Protein AF-A0A2G9ZV66-F1 (afdb_monomer)

Mean predicted aligned error: 14.67 Å

Nearest PDB structures (foldseek):
  9axv-assembly1_AK  TM=4.938E-01  e=1.505E-01  Schizosaccharomyces pombe
  4v6w-assembly1_AH  TM=4.725E-01  e=2.521E-01  Drosophila melanogaster
  7syr-assembly1_I  TM=4.498E-01  e=1.826E-01  Oryctolagus cuniculus
  7b7d-assembly1_U  TM=4.684E-01  e=3.960E-01  Saccharomyces cerevisiae S288C
  8c3a-assembly1_J  TM=4.252E-01  e=3.960E-01  Candida albicans

Solvent-accessible surface area (backbone atoms only — not comparable to full-atom values): 8535 Å² total; per-residue (Å²): 132,80,89,83,76,93,84,90,85,82,87,83,89,74,89,85,76,81,78,61,90,87,66,81,69,89,68,82,71,79,85,71,73,87,70,76,71,67,89,63,55,70,82,49,38,24,37,83,42,66,58,92,95,44,65,28,41,28,45,86,94,47,73,35,41,53,84,75,32,59,67,58,37,46,76,71,58,46,47,41,78,41,87,32,96,85,78,47,76,37,38,35,33,37,32,45,77,67,88,67,80,78,61,51,71,69,56,52,52,49,45,50,49,46,31,42,76,72,60,32,42,80,42,79,41,80,80,82,81,129

Radius of gyration: 23.03 Å; Cα contacts (8 Å, |Δi|>4): 139; chains: 1; bounding box: 41×65×56 Å

pLDDT: mean 73.47, std 20.96, range [32.75, 95.62]

Structure (mmCIF, N/CA/C/O backbone):
data_AF-A0A2G9ZV66-F1
#
_entry.id   AF-A0A2G9ZV66-F1
#
loop_
_atom_site.gr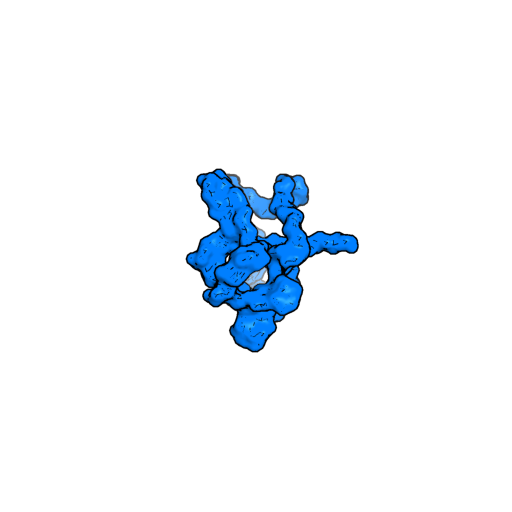oup_PDB
_atom_site.id
_atom_site.type_symbol
_atom_site.label_atom_id
_atom_site.label_alt_id
_atom_site.label_comp_id
_atom_site.label_asym_id
_atom_site.label_entity_id
_atom_site.label_seq_id
_atom_site.pdbx_PDB_ins_code
_atom_site.Cartn_x
_atom_site.Cartn_y
_atom_site.Cartn_z
_atom_site.occupancy
_atom_site.B_iso_or_equiv
_atom_site.auth_seq_id
_atom_site.auth_comp_id
_atom_site.auth_asym_id
_atom_site.auth_atom_id
_atom_site.pdbx_PDB_model_num
ATOM 1 N N . MET A 1 1 ? -23.200 53.559 38.270 1.00 42.28 1 MET A N 1
ATOM 2 C CA . MET A 1 1 ? -22.109 53.759 37.290 1.00 42.28 1 MET A CA 1
ATOM 3 C C . MET A 1 1 ? -22.036 52.481 36.469 1.00 42.28 1 MET A C 1
ATOM 5 O O . MET A 1 1 ? -21.686 51.464 37.039 1.00 42.28 1 MET A O 1
ATOM 9 N N . ILE A 1 2 ? -22.654 52.359 35.292 1.00 44.56 2 ILE A N 1
ATOM 10 C CA . ILE A 1 2 ? -22.392 53.077 34.029 1.00 44.56 2 ILE A CA 1
ATOM 11 C C . ILE A 1 2 ? -20.927 52.952 33.615 1.00 44.56 2 ILE A C 1
ATOM 13 O O . ILE A 1 2 ? -20.072 53.517 34.284 1.00 44.56 2 ILE A O 1
ATOM 17 N N . MET A 1 3 ? -20.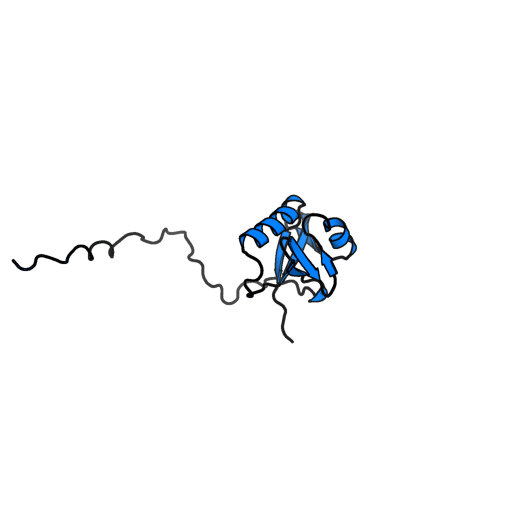765 52.209 32.509 1.00 46.81 3 MET A N 1
ATOM 18 C CA . MET A 1 3 ? -19.782 52.293 31.424 1.00 46.81 3 MET A CA 1
ATOM 19 C C . MET A 1 3 ? -18.339 52.583 31.806 1.00 46.81 3 MET A C 1
ATOM 21 O O . MET A 1 3 ? -18.083 53.636 32.360 1.00 46.81 3 MET A O 1
ATOM 25 N N . ILE A 1 4 ? -17.402 51.760 31.322 1.00 53.75 4 ILE A N 1
ATOM 26 C CA . ILE A 1 4 ? -16.231 52.267 30.592 1.00 53.75 4 ILE A CA 1
ATOM 27 C C . ILE A 1 4 ? -15.578 51.115 29.793 1.00 53.75 4 ILE A C 1
ATOM 29 O O . ILE A 1 4 ? -15.039 50.176 30.365 1.00 53.75 4 ILE A O 1
ATOM 33 N N . PHE A 1 5 ? -15.713 51.228 28.462 1.00 48.69 5 PHE A N 1
ATOM 34 C CA . PHE A 1 5 ? -14.762 50.870 27.391 1.00 48.69 5 PHE A CA 1
ATOM 35 C C . PHE A 1 5 ? -14.234 49.417 27.342 1.00 48.69 5 PHE A C 1
ATOM 37 O O . PHE A 1 5 ? -13.392 49.031 28.136 1.00 48.69 5 PHE A O 1
ATOM 44 N N . CYS A 1 6 ? -14.630 48.527 26.418 1.00 49.25 6 CYS A N 1
ATOM 45 C CA . CYS A 1 6 ? -14.633 48.668 24.951 1.00 49.25 6 CYS A CA 1
ATOM 46 C C . CYS A 1 6 ? -13.458 49.506 24.434 1.00 49.25 6 CYS A C 1
ATOM 48 O O . CYS A 1 6 ? -13.677 50.665 24.138 1.00 49.25 6 CYS A O 1
ATOM 50 N N . PHE A 1 7 ? -12.243 48.944 24.373 1.00 51.38 7 PHE A N 1
ATOM 51 C CA . PHE A 1 7 ? -11.204 49.219 23.355 1.00 51.38 7 PHE A CA 1
ATOM 52 C C . PHE A 1 7 ? -9.929 48.408 23.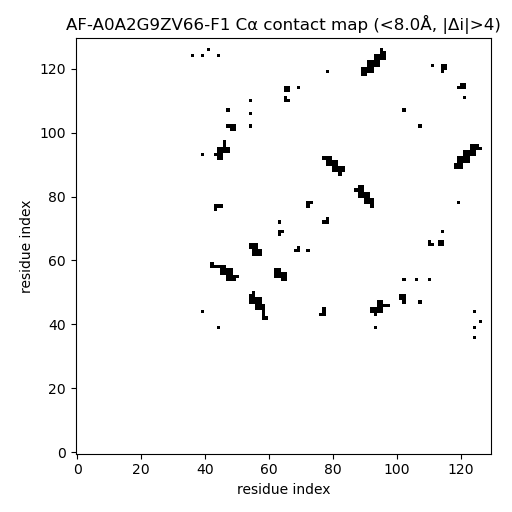674 1.00 51.38 7 PHE A C 1
ATOM 54 O O . PHE A 1 7 ? -8.959 48.917 24.218 1.00 51.38 7 PHE A O 1
ATOM 61 N N . MET A 1 8 ? -9.924 47.123 23.321 1.00 46.84 8 MET A N 1
ATOM 62 C CA . MET A 1 8 ? -8.691 46.351 23.073 1.00 46.84 8 MET A CA 1
ATOM 63 C C . MET A 1 8 ? -8.933 45.388 21.898 1.00 46.84 8 MET A C 1
ATOM 65 O O . MET A 1 8 ? -8.642 44.202 21.949 1.00 46.84 8 MET A O 1
ATOM 69 N N . LEU A 1 9 ? -9.544 45.918 20.834 1.00 47.81 9 LEU A N 1
ATOM 70 C CA . LEU A 1 9 ? -9.796 45.210 19.570 1.00 47.81 9 LEU A CA 1
ATOM 71 C C . LEU A 1 9 ? -9.227 45.957 18.351 1.00 47.81 9 LEU A C 1
ATOM 73 O O . LEU A 1 9 ? -9.571 45.657 17.216 1.00 47.81 9 LEU A O 1
ATOM 77 N N . MET A 1 10 ? -8.329 46.918 18.560 1.00 46.75 10 MET A N 1
ATOM 78 C CA . MET A 1 10 ? -7.638 47.615 17.475 1.00 46.75 10 MET A CA 1
ATOM 79 C C . MET A 1 10 ? -6.217 47.945 17.914 1.00 46.75 10 MET A C 1
ATOM 81 O O . MET A 1 10 ? -6.019 48.989 18.516 1.00 46.75 10 MET A O 1
ATOM 85 N N . MET A 1 11 ? -5.270 47.030 17.686 1.00 45.72 11 MET A N 1
ATOM 86 C CA . MET A 1 11 ? -3.828 47.271 17.450 1.00 45.72 11 MET A CA 1
ATOM 87 C C . MET A 1 11 ? -3.123 45.922 17.211 1.00 45.72 11 MET A C 1
ATOM 89 O O . MET A 1 11 ? -2.163 45.564 17.881 1.00 45.72 11 MET A O 1
ATOM 93 N N . ALA A 1 12 ? -3.637 45.131 16.269 1.00 43.44 12 ALA A N 1
ATOM 94 C CA . ALA A 1 12 ? -2.897 43.997 15.699 1.00 43.44 12 ALA A CA 1
ATOM 95 C C . ALA A 1 12 ? -3.220 43.799 14.206 1.00 43.44 12 ALA A C 1
ATOM 97 O O . ALA A 1 12 ? -3.049 42.718 13.656 1.00 43.44 12 ALA A O 1
ATOM 98 N N . THR A 1 13 ? -3.714 44.848 13.542 1.00 49.16 13 THR A N 1
ATOM 99 C CA . THR A 1 13 ? -4.002 44.870 12.099 1.00 49.16 13 THR A CA 1
ATOM 100 C C . THR A 1 13 ? -3.155 45.914 11.384 1.00 49.16 13 THR A C 1
ATOM 102 O O . THR A 1 13 ? -3.626 46.581 10.465 1.00 49.16 13 THR A O 1
ATOM 105 N N . HIS A 1 14 ? -1.904 46.076 11.808 1.00 44.19 14 HIS A N 1
ATOM 106 C CA . HIS A 1 14 ? -0.900 46.753 11.003 1.00 44.19 14 HIS A CA 1
ATOM 107 C C . HIS A 1 14 ? 0.473 46.144 11.282 1.00 44.19 14 HIS A C 1
ATOM 109 O O . HIS A 1 14 ? 0.944 46.158 12.412 1.00 44.19 14 HIS A O 1
ATOM 115 N N . GLU A 1 15 ? 1.058 45.608 10.212 1.00 40.16 15 GLU A N 1
ATOM 116 C CA . GLU A 1 15 ? 2.489 45.350 10.040 1.00 40.16 15 GLU A CA 1
ATOM 117 C C . GLU A 1 15 ? 3.136 44.244 10.877 1.00 40.16 15 GLU A C 1
ATOM 119 O O . GLU A 1 15 ? 3.866 44.550 11.802 1.00 40.16 15 GLU A O 1
ATOM 124 N N . ILE A 1 16 ? 2.970 42.980 10.465 1.00 40.94 16 ILE A N 1
ATOM 125 C CA . ILE A 1 16 ? 4.051 42.008 10.162 1.00 40.94 16 ILE A CA 1
ATOM 126 C C . ILE A 1 16 ? 3.362 40.982 9.231 1.00 40.94 16 ILE A C 1
ATOM 128 O O . ILE A 1 16 ? 2.392 40.359 9.634 1.00 40.94 16 ILE A O 1
ATOM 132 N N . VAL A 1 17 ? 3.636 40.842 7.936 1.00 39.91 17 VAL A N 1
ATOM 133 C CA . VAL A 1 17 ? 4.881 40.380 7.325 1.00 39.91 17 VAL A CA 1
ATOM 134 C C . VAL A 1 17 ? 4.948 40.988 5.922 1.00 39.91 17 VAL A C 1
ATOM 136 O O . VAL A 1 17 ? 4.215 40.599 5.014 1.00 39.91 17 VAL A O 1
ATOM 139 N N . GLN A 1 18 ? 5.854 41.950 5.748 1.00 44.38 18 GLN A N 1
ATOM 140 C CA . GLN A 1 18 ? 6.489 42.183 4.458 1.00 44.38 18 GLN A CA 1
ATOM 141 C C . GLN A 1 18 ? 6.985 40.833 3.940 1.00 44.38 18 GLN A C 1
ATOM 143 O O . GLN A 1 18 ? 7.731 40.146 4.638 1.00 44.38 18 GLN A O 1
ATOM 148 N N . GLY A 1 19 ? 6.536 40.448 2.747 1.00 41.25 19 GLY A N 1
ATOM 149 C CA . GLY A 1 19 ? 6.952 39.211 2.104 1.00 41.25 19 GLY A CA 1
ATOM 150 C C . GLY A 1 19 ? 8.470 39.079 2.130 1.00 41.25 19 GLY A C 1
ATOM 151 O O . GLY A 1 19 ? 9.196 39.960 1.663 1.00 41.25 19 GLY A O 1
ATOM 152 N N . VAL A 1 20 ? 8.945 37.971 2.693 1.00 42.59 20 VAL A N 1
ATOM 153 C CA . VAL A 1 20 ? 10.326 37.532 2.540 1.00 42.59 20 VAL A CA 1
ATOM 154 C C . VAL A 1 20 ? 10.573 37.419 1.037 1.00 42.59 20 VAL A C 1
ATOM 156 O O . VAL A 1 20 ? 9.984 36.572 0.364 1.00 42.59 20 VAL A O 1
ATOM 159 N N . LYS A 1 21 ? 11.405 38.307 0.480 1.00 45.84 21 LYS A N 1
ATOM 160 C CA . LYS A 1 21 ? 11.880 38.182 -0.902 1.00 45.84 21 LYS A CA 1
ATOM 161 C C . LYS A 1 21 ? 12.556 36.817 -1.037 1.00 45.84 21 LYS A C 1
ATOM 163 O O . LYS A 1 21 ? 13.617 36.605 -0.459 1.00 45.84 21 LYS A O 1
ATOM 168 N N . GLY A 1 22 ? 11.916 35.913 -1.774 1.00 49.06 22 GLY A N 1
ATOM 169 C CA . GLY A 1 22 ? 12.369 34.535 -1.982 1.00 49.06 22 GLY A CA 1
ATOM 170 C C . GLY A 1 22 ? 11.399 33.457 -1.496 1.00 49.06 22 GLY A C 1
ATOM 171 O O . GLY A 1 22 ? 11.678 32.283 -1.707 1.00 49.06 22 GLY A O 1
ATOM 172 N N . GLN A 1 23 ? 10.274 33.819 -0.872 1.00 39.72 23 GLN A N 1
ATOM 173 C CA . GLN A 1 23 ? 9.242 32.853 -0.509 1.00 39.72 23 GLN A CA 1
ATOM 174 C C . GLN A 1 23 ? 8.094 32.918 -1.519 1.00 39.72 23 GLN A C 1
ATOM 176 O O . GLN A 1 23 ? 7.216 33.779 -1.430 1.00 39.72 23 GLN A O 1
ATOM 181 N N . ASP A 1 24 ? 8.120 32.010 -2.495 1.00 50.47 24 ASP A N 1
ATOM 182 C CA . ASP A 1 24 ? 6.981 31.789 -3.379 1.00 50.47 24 ASP A CA 1
ATOM 183 C C . ASP A 1 24 ? 5.781 31.361 -2.529 1.00 50.47 24 ASP A C 1
ATOM 185 O O . ASP A 1 24 ? 5.821 30.376 -1.786 1.00 50.47 24 ASP A O 1
ATOM 189 N N . SER A 1 25 ? 4.702 32.138 -2.614 1.00 38.75 25 SER A N 1
ATOM 190 C CA . SER A 1 25 ? 3.398 31.688 -2.130 1.00 38.75 25 SER A CA 1
ATOM 191 C C . SER A 1 25 ? 3.005 30.428 -2.908 1.00 38.75 25 SER A C 1
ATOM 193 O O . SER A 1 25 ? 3.389 30.323 -4.074 1.00 38.75 25 SER A O 1
ATOM 195 N N . PRO A 1 26 ? 2.234 29.485 -2.335 1.00 40.41 26 PRO A N 1
ATOM 196 C CA . PRO A 1 26 ? 1.720 28.357 -3.097 1.00 40.41 26 PRO A CA 1
ATOM 197 C C . PRO A 1 26 ? 0.810 28.890 -4.206 1.00 40.41 26 PRO A C 1
ATOM 199 O O . PRO A 1 26 ? -0.366 29.187 -3.998 1.00 40.41 26 PRO A O 1
ATOM 202 N N . VAL A 1 27 ? 1.382 29.076 -5.391 1.00 44.47 27 VAL A N 1
ATOM 203 C CA . VAL A 1 27 ? 0.639 29.345 -6.608 1.00 44.47 27 VAL A CA 1
ATOM 204 C C . VAL A 1 27 ? -0.141 28.067 -6.870 1.00 44.47 27 VAL A C 1
ATOM 206 O O . VAL A 1 27 ? 0.455 27.002 -7.044 1.00 44.47 27 VAL A O 1
ATOM 209 N N . LYS A 1 28 ? -1.475 28.154 -6.886 1.00 45.09 28 LYS A N 1
ATOM 210 C CA . LYS A 1 28 ? -2.290 27.167 -7.596 1.00 45.09 28 LYS A CA 1
ATOM 211 C C . LYS A 1 28 ? -1.789 27.198 -9.038 1.00 45.09 28 LYS A C 1
ATOM 213 O O . LYS A 1 28 ? -2.134 28.107 -9.786 1.00 45.09 28 LYS A O 1
ATOM 218 N N . GLN A 1 29 ? -0.887 26.282 -9.383 1.00 39.50 29 GLN A N 1
ATOM 219 C CA . GLN A 1 29 ? -0.457 26.065 -10.754 1.00 39.50 29 GLN A CA 1
ATOM 220 C C . GLN A 1 29 ? -1.679 25.568 -11.524 1.00 39.50 29 GLN A C 1
ATOM 222 O O . GLN A 1 29 ? -1.946 24.371 -11.594 1.00 39.50 29 GLN A O 1
ATOM 227 N N . GLU A 1 30 ? -2.446 26.500 -12.081 1.00 40.53 30 GLU A N 1
ATOM 228 C CA . GLU A 1 30 ? -3.237 26.203 -13.262 1.00 40.53 30 GLU A CA 1
ATOM 229 C C . GLU A 1 30 ? -2.243 25.836 -14.367 1.00 40.53 30 GLU A C 1
ATOM 231 O O . GLU A 1 30 ? -1.459 26.663 -14.826 1.00 40.53 30 GLU A O 1
ATOM 236 N N . ALA A 1 31 ? -2.238 24.548 -14.710 1.00 46.50 31 ALA A N 1
ATOM 237 C CA . ALA A 1 31 ? -1.565 23.960 -15.861 1.00 46.50 31 ALA A CA 1
ATOM 238 C C . ALA A 1 31 ? -0.061 24.282 -15.998 1.00 46.50 31 ALA A C 1
ATOM 240 O O . ALA A 1 31 ? 0.360 25.044 -16.867 1.00 46.50 31 ALA A O 1
ATOM 241 N N . ALA A 1 32 ? 0.783 23.604 -15.217 1.00 34.59 32 ALA A N 1
ATOM 242 C CA . ALA A 1 32 ? 2.193 23.464 -15.563 1.00 34.59 32 ALA A CA 1
ATOM 243 C C . ALA A 1 32 ? 2.712 22.068 -15.223 1.00 34.59 32 ALA A C 1
ATOM 245 O O . ALA A 1 32 ? 2.496 21.555 -14.131 1.00 34.59 32 ALA A O 1
ATOM 246 N N . ALA A 1 33 ? 3.459 21.528 -16.184 1.00 32.75 33 ALA A N 1
ATOM 247 C CA . ALA A 1 33 ? 4.059 20.205 -16.228 1.00 32.75 33 ALA A CA 1
ATOM 248 C C . ALA A 1 33 ? 3.038 19.086 -16.428 1.00 32.75 33 ALA A C 1
ATOM 250 O O . ALA A 1 33 ? 2.092 18.933 -15.665 1.00 32.75 33 ALA A O 1
ATOM 251 N N . GLY A 1 34 ? 3.262 18.273 -17.463 1.00 34.81 34 GLY A N 1
ATOM 252 C CA . GLY A 1 34 ? 2.679 16.945 -17.549 1.00 34.81 34 GLY A CA 1
ATOM 253 C C . GLY A 1 34 ? 3.056 16.191 -16.284 1.00 34.81 34 GLY A C 1
ATOM 254 O O . GLY A 1 34 ? 4.110 15.563 -16.209 1.00 34.81 34 GLY A O 1
ATOM 255 N N . SER A 1 35 ? 2.208 16.301 -15.264 1.00 36.56 35 SER A N 1
ATOM 256 C CA . SER A 1 35 ? 2.154 15.319 -14.216 1.00 36.56 35 SER A CA 1
ATOM 257 C C . SER A 1 35 ? 1.866 14.047 -14.979 1.00 36.56 35 SER A C 1
ATOM 259 O O . SER A 1 35 ? 0.796 13.880 -15.564 1.00 36.56 35 SER A O 1
ATOM 261 N N . SER A 1 36 ? 2.863 13.175 -15.047 1.00 41.78 36 SER A N 1
ATOM 262 C CA . SER A 1 36 ? 2.622 11.760 -15.224 1.00 41.78 36 SER A CA 1
ATOM 263 C C . SER A 1 36 ? 1.805 11.314 -14.007 1.00 41.78 36 SER A C 1
ATOM 265 O O . SER A 1 36 ? 2.296 10.565 -13.163 1.00 41.78 36 SER A O 1
ATOM 267 N N . LEU A 1 37 ? 0.551 11.774 -13.903 1.00 44.34 37 LEU A N 1
ATOM 268 C CA . LEU A 1 37 ? -0.535 10.936 -13.452 1.00 44.34 37 LEU A CA 1
ATOM 269 C C . LEU A 1 37 ? -0.424 9.748 -14.391 1.00 44.34 37 LEU A C 1
ATOM 271 O O . LEU A 1 37 ? -0.830 9.800 -15.554 1.00 44.34 37 LEU A O 1
ATOM 275 N N . ALA A 1 38 ? 0.336 8.754 -13.932 1.00 53.94 38 ALA A N 1
ATOM 276 C CA . ALA A 1 38 ? 0.469 7.505 -14.631 1.00 53.94 38 ALA A CA 1
ATOM 277 C C . ALA A 1 38 ? -0.966 7.102 -14.962 1.00 53.94 38 ALA A C 1
ATOM 279 O O . ALA A 1 38 ? -1.840 7.178 -14.097 1.00 53.94 38 ALA A O 1
ATOM 280 N N . HIS A 1 39 ? -1.232 6.770 -16.222 1.00 58.06 39 HIS A N 1
ATOM 281 C CA . HIS A 1 39 ? -2.478 6.103 -16.569 1.00 58.06 39 HIS A CA 1
ATOM 282 C C . HIS A 1 39 ? -2.415 4.719 -15.917 1.00 58.06 39 HIS A C 1
ATOM 284 O O . HIS A 1 39 ? -2.050 3.726 -16.540 1.00 58.06 39 HIS A O 1
ATOM 290 N N . VAL A 1 40 ? -2.662 4.682 -14.611 1.00 68.31 40 VAL A N 1
ATOM 291 C CA . VAL A 1 40 ? -2.783 3.465 -13.833 1.00 68.31 40 VAL A CA 1
ATOM 292 C C . VAL A 1 40 ? -4.164 2.942 -14.168 1.00 68.31 40 VAL A C 1
ATOM 294 O O . VAL A 1 40 ? -5.162 3.643 -13.996 1.00 68.31 40 VAL A O 1
ATOM 297 N N . ASN A 1 41 ? -4.225 1.727 -14.709 1.00 77.56 41 ASN A N 1
ATOM 298 C CA . ASN A 1 41 ? -5.504 1.058 -14.894 1.00 77.56 41 ASN A CA 1
ATOM 299 C C . ASN A 1 41 ? -6.224 1.020 -13.538 1.00 77.56 41 ASN A C 1
ATOM 301 O O . ASN A 1 41 ? -5.587 0.793 -12.514 1.00 77.56 41 ASN A O 1
ATOM 305 N N . VAL A 1 42 ? -7.539 1.216 -13.528 1.00 80.56 42 VAL A N 1
ATOM 306 C CA . VAL A 1 42 ? -8.362 1.240 -12.312 1.00 80.56 42 VAL A CA 1
ATOM 307 C C . VAL A 1 42 ? -8.147 -0.014 -11.451 1.00 80.56 42 VAL A C 1
ATOM 309 O O . VAL A 1 42 ? -8.161 0.069 -10.230 1.00 80.56 42 VAL A O 1
ATOM 312 N N . GLU A 1 43 ? -7.869 -1.163 -12.070 1.00 84.12 43 GLU A N 1
ATOM 313 C CA . GLU A 1 43 ? -7.537 -2.420 -11.379 1.00 84.12 43 GLU A CA 1
ATOM 314 C C . GLU A 1 43 ? -6.218 -2.375 -10.584 1.00 84.12 43 GLU A C 1
ATOM 316 O O . GLU A 1 43 ? -6.008 -3.177 -9.676 1.00 84.12 43 GLU A O 1
ATOM 321 N N . GLY A 1 44 ? -5.315 -1.458 -10.930 1.00 86.56 44 GLY A N 1
ATOM 322 C CA . GLY A 1 44 ? -4.056 -1.193 -10.234 1.00 86.56 44 GLY A CA 1
ATOM 323 C C . GLY A 1 44 ? -4.163 -0.116 -9.154 1.00 86.56 44 GLY A C 1
ATOM 324 O O . GLY A 1 44 ? -3.152 0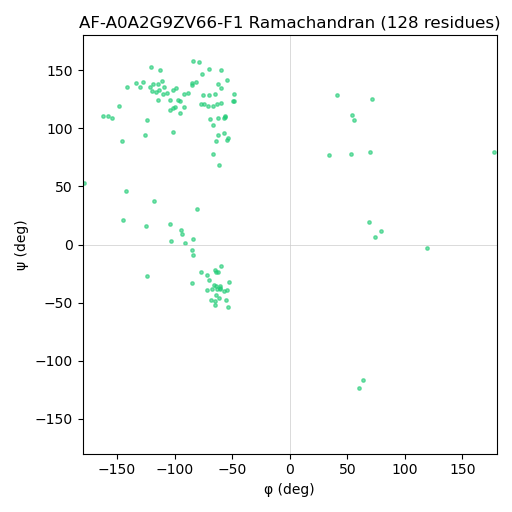.204 -8.534 1.00 86.56 44 GLY A O 1
ATOM 325 N N . ILE A 1 45 ? -5.357 0.441 -8.926 1.00 88.88 45 ILE A N 1
ATOM 326 C CA . ILE A 1 45 ? -5.618 1.439 -7.886 1.00 88.88 45 ILE A CA 1
ATOM 327 C C . ILE A 1 45 ? -6.347 0.753 -6.729 1.00 88.88 45 ILE A C 1
ATOM 329 O O . ILE A 1 45 ? -7.466 0.262 -6.884 1.00 88.88 45 ILE A O 1
ATOM 333 N N . GLY A 1 46 ? -5.700 0.714 -5.567 1.00 90.88 46 GLY A N 1
ATOM 334 C CA . GLY A 1 46 ? -6.267 0.141 -4.353 1.00 90.88 46 GLY A CA 1
ATOM 335 C C . GLY A 1 46 ? -7.149 1.138 -3.607 1.00 90.88 46 GLY A C 1
ATOM 336 O O . GLY A 1 46 ? -6.976 2.345 -3.731 1.00 90.88 46 GLY A O 1
ATOM 337 N N . ARG A 1 47 ? -8.064 0.655 -2.773 1.00 89.94 47 ARG A N 1
ATOM 338 C CA . ARG A 1 47 ? -8.863 1.487 -1.861 1.00 89.94 47 ARG A CA 1
ATOM 339 C C . ARG A 1 47 ? -8.583 1.094 -0.422 1.00 89.94 47 ARG A C 1
ATOM 341 O O . ARG A 1 47 ? -8.513 -0.096 -0.133 1.00 89.94 47 ARG A O 1
ATOM 348 N N . LEU A 1 48 ? -8.454 2.056 0.490 1.00 89.94 48 LEU A N 1
ATOM 349 C CA . LEU A 1 48 ? -8.421 1.708 1.909 1.00 89.94 48 LEU A CA 1
ATOM 350 C C . LEU A 1 48 ? -9.818 1.353 2.406 1.00 89.94 48 LEU A C 1
ATOM 352 O O . LEU A 1 48 ? -10.764 2.113 2.230 1.00 89.94 48 LEU A O 1
ATOM 356 N N . LEU A 1 49 ? -9.922 0.199 3.052 1.00 90.06 49 LEU A N 1
ATOM 357 C CA . LEU A 1 49 ? -11.128 -0.266 3.715 1.00 90.06 49 LEU A CA 1
ATOM 358 C C . LEU A 1 49 ? -10.830 -0.499 5.187 1.00 90.06 49 LEU A C 1
ATOM 360 O O . LEU A 1 49 ? -9.832 -1.129 5.539 1.00 90.06 49 LEU A O 1
ATOM 364 N N . LYS A 1 50 ? -11.738 -0.040 6.042 1.00 89.44 50 LYS A N 1
ATOM 365 C CA . LYS A 1 50 ? -11.741 -0.400 7.454 1.00 89.44 50 LYS A CA 1
ATOM 366 C C . LYS A 1 50 ? -12.691 -1.566 7.676 1.00 89.44 50 LYS A C 1
ATOM 368 O O . LYS A 1 50 ? -13.877 -1.472 7.365 1.00 89.44 50 LYS A O 1
ATOM 373 N N . GLN A 1 51 ? -12.181 -2.653 8.240 1.00 88.94 51 GLN A N 1
ATOM 374 C CA . GLN A 1 51 ? -12.993 -3.792 8.659 1.00 88.94 51 GLN A CA 1
ATOM 375 C C . GLN A 1 51 ? -12.732 -4.054 10.140 1.00 88.94 51 GLN A C 1
ATOM 377 O O . GLN A 1 51 ? -11.660 -4.505 10.536 1.00 88.94 51 GLN A O 1
ATOM 382 N N . GLY A 1 52 ? -13.710 -3.711 10.981 1.00 88.00 52 GLY A N 1
ATOM 383 C CA . GLY A 1 52 ? -13.531 -3.733 12.430 1.00 88.00 52 GLY A CA 1
ATOM 384 C C . GLY A 1 52 ? -12.465 -2.730 12.873 1.00 88.00 52 GLY A C 1
ATOM 385 O O . GLY A 1 52 ? -12.646 -1.522 12.713 1.00 88.00 52 GLY A O 1
ATOM 386 N N . ASN A 1 53 ? -11.371 -3.236 13.443 1.00 88.12 53 ASN A N 1
ATOM 387 C CA . ASN A 1 53 ? -10.259 -2.422 13.939 1.00 88.12 53 ASN A CA 1
ATOM 388 C C . ASN A 1 53 ? -9.038 -2.425 13.002 1.00 88.12 53 ASN A C 1
ATOM 390 O O . ASN A 1 53 ? -8.015 -1.833 13.336 1.00 88.12 53 ASN A O 1
ATOM 394 N N . ASP A 1 54 ? -9.142 -3.091 11.853 1.00 89.94 54 ASP A N 1
ATOM 395 C CA . ASP A 1 54 ? -8.036 -3.284 10.924 1.00 89.94 54 ASP A CA 1
ATOM 396 C C . ASP A 1 54 ? -8.263 -2.528 9.612 1.00 89.94 54 ASP A C 1
ATOM 398 O O . ASP A 1 54 ? -9.397 -2.311 9.168 1.00 89.94 54 ASP A O 1
ATOM 402 N N . ILE A 1 55 ? -7.149 -2.126 8.995 1.00 91.62 55 ILE A N 1
ATOM 403 C CA . ILE A 1 55 ? -7.112 -1.448 7.700 1.00 91.62 55 ILE A CA 1
ATOM 404 C C . ILE A 1 55 ? -6.592 -2.409 6.643 1.00 91.62 55 ILE A C 1
ATOM 406 O O . ILE A 1 55 ? -5.523 -3.001 6.794 1.00 91.62 55 ILE A O 1
ATOM 410 N N . PHE A 1 56 ? -7.330 -2.487 5.544 1.00 93.38 56 PHE A N 1
ATOM 411 C CA . PHE A 1 56 ? -7.004 -3.283 4.375 1.00 93.38 56 PHE A CA 1
ATOM 412 C C . PHE A 1 56 ? -6.880 -2.390 3.145 1.00 93.38 56 PHE A C 1
ATOM 414 O O . PHE A 1 56 ? -7.518 -1.343 3.052 1.00 93.38 56 PHE A O 1
ATOM 421 N N . ILE A 1 57 ? -6.075 -2.825 2.181 1.00 93.25 57 ILE A N 1
ATOM 422 C CA . ILE A 1 57 ? -6.043 -2.274 0.829 1.00 93.25 57 ILE A CA 1
ATOM 423 C C . ILE A 1 57 ? -6.825 -3.230 -0.061 1.00 93.25 57 ILE A C 1
ATOM 425 O O . ILE A 1 57 ? -6.446 -4.390 -0.210 1.00 93.25 57 ILE A O 1
ATOM 429 N N . ALA A 1 58 ? -7.909 -2.745 -0.648 1.00 92.62 58 ALA A N 1
ATOM 430 C CA . ALA A 1 58 ? -8.778 -3.515 -1.515 1.00 92.62 58 ALA A CA 1
ATOM 431 C C . ALA A 1 58 ? -8.486 -3.262 -2.993 1.00 92.62 58 ALA A C 1
ATOM 433 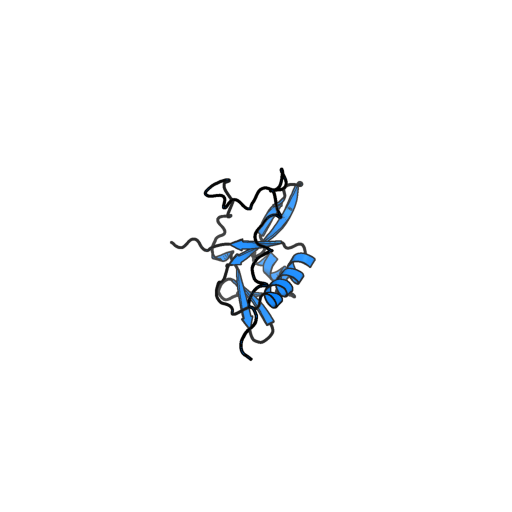O O . ALA A 1 58 ? -8.392 -2.112 -3.419 1.00 92.62 58 ALA A O 1
ATOM 434 N N . TYR A 1 59 ? -8.412 -4.338 -3.771 1.00 91.19 59 TYR A N 1
ATOM 435 C CA . TYR A 1 59 ? -8.346 -4.334 -5.231 1.00 91.19 59 TYR A CA 1
ATOM 436 C C . TYR A 1 59 ? -9.471 -5.219 -5.774 1.00 91.19 59 TYR A C 1
ATOM 438 O O . TYR A 1 59 ? -9.331 -6.442 -5.868 1.00 91.19 59 TYR A O 1
ATOM 446 N N . GLY A 1 60 ? -10.612 -4.606 -6.100 1.00 87.12 60 GLY A N 1
ATOM 447 C CA . GLY A 1 60 ? -11.841 -5.360 -6.361 1.00 87.12 60 GLY A CA 1
ATOM 448 C C . GLY A 1 60 ? -12.238 -6.159 -5.117 1.00 87.12 60 GLY A C 1
ATOM 449 O O . GLY A 1 60 ? -12.346 -5.582 -4.040 1.00 87.12 60 GLY A O 1
ATOM 450 N N . ASP A 1 61 ? -12.382 -7.477 -5.263 1.00 88.31 61 ASP A N 1
ATOM 451 C CA . ASP A 1 61 ? -12.767 -8.385 -4.170 1.00 88.31 61 ASP A CA 1
ATOM 452 C C . ASP A 1 61 ? -11.585 -8.857 -3.297 1.00 88.31 61 ASP A C 1
ATOM 454 O O . ASP A 1 61 ? -11.780 -9.561 -2.306 1.00 88.31 61 ASP A O 1
ATOM 458 N N . HIS A 1 62 ? -10.347 -8.501 -3.657 1.00 93.31 62 HIS A N 1
ATOM 459 C CA . HIS A 1 62 ? -9.152 -8.912 -2.916 1.00 93.31 62 HIS A CA 1
ATOM 460 C C . HIS A 1 62 ? -8.784 -7.866 -1.872 1.00 93.31 62 HIS A C 1
ATOM 462 O O . HIS A 1 62 ? -8.637 -6.692 -2.207 1.00 93.31 62 HIS A O 1
ATOM 468 N N . HIS A 1 63 ? -8.572 -8.292 -0.628 1.00 95.12 63 HIS A N 1
ATOM 469 C CA . HIS A 1 63 ? -8.156 -7.428 0.474 1.00 95.12 63 HIS A CA 1
ATOM 470 C C . HIS A 1 63 ? -6.773 -7.837 0.973 1.00 95.12 63 HIS A C 1
ATOM 472 O O . HIS A 1 63 ? -6.543 -9.008 1.263 1.00 95.12 63 HIS A O 1
ATOM 478 N N . TYR A 1 64 ? -5.883 -6.860 1.117 1.00 95.62 64 TYR A N 1
ATOM 479 C CA . TYR A 1 64 ? -4.523 -7.064 1.603 1.00 95.62 64 TYR A CA 1
ATOM 480 C C . TYR A 1 64 ? -4.297 -6.264 2.876 1.00 95.62 64 TYR A C 1
ATOM 482 O O . TYR A 1 64 ? -4.576 -5.065 2.931 1.00 95.62 64 TYR A O 1
ATOM 490 N N . SER A 1 65 ? -3.741 -6.907 3.890 1.00 95.06 65 SER A N 1
ATOM 491 C CA . SER A 1 65 ? -3.198 -6.241 5.064 1.00 95.06 65 SER A CA 1
ATOM 492 C C . SER A 1 65 ? -1.863 -5.572 4.702 1.00 95.06 65 SER A C 1
ATOM 494 O O . SER A 1 65 ? -0.901 -6.268 4.358 1.00 95.06 65 SER A O 1
ATOM 496 N N . PRO A 1 66 ? -1.726 -4.239 4.862 1.00 92.25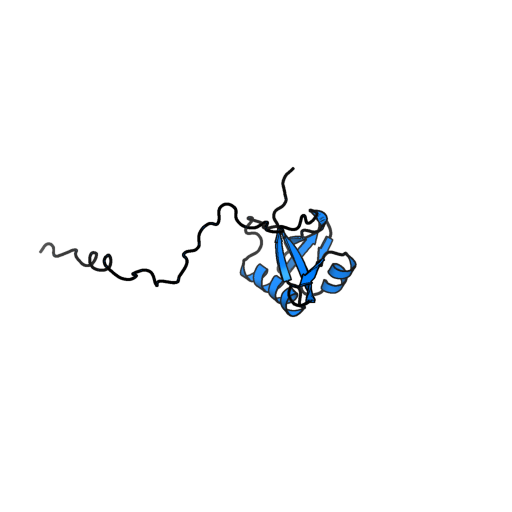 66 PRO A N 1
ATOM 497 C CA . PRO A 1 66 ? -0.458 -3.533 4.647 1.00 92.25 66 PRO A CA 1
ATOM 498 C C . PRO A 1 66 ? 0.681 -4.029 5.550 1.00 92.25 66 PRO A C 1
ATOM 500 O O . PRO A 1 66 ? 1.850 -3.748 5.287 1.00 92.25 66 PRO A O 1
ATOM 503 N N . LYS A 1 67 ? 0.341 -4.723 6.647 1.00 92.25 67 LYS A N 1
ATOM 504 C CA . LYS A 1 67 ? 1.293 -5.211 7.652 1.00 92.25 67 LYS A CA 1
ATOM 505 C C . LYS A 1 67 ? 1.901 -6.562 7.277 1.00 92.25 67 LYS A C 1
ATOM 507 O O . LYS A 1 67 ? 3.048 -6.811 7.639 1.00 92.25 67 LYS A O 1
ATOM 512 N N . THR A 1 68 ? 1.143 -7.430 6.606 1.00 94.12 68 THR A N 1
ATOM 513 C CA . THR A 1 68 ? 1.508 -8.849 6.429 1.00 94.12 68 THR A CA 1
ATOM 514 C C . THR A 1 68 ? 1.572 -9.292 4.976 1.00 94.12 68 THR A C 1
ATOM 516 O O . THR A 1 68 ? 2.349 -10.189 4.662 1.00 94.12 68 THR A O 1
ATOM 519 N N . ASP A 1 69 ? 0.829 -8.648 4.077 1.00 95.62 69 ASP A N 1
ATOM 520 C CA . ASP A 1 69 ? 0.538 -9.233 2.763 1.00 95.62 69 ASP A CA 1
ATOM 521 C C . ASP A 1 69 ? 1.371 -8.614 1.638 1.00 95.62 69 ASP A C 1
ATOM 523 O O . ASP A 1 69 ? 1.054 -8.762 0.460 1.00 95.62 69 ASP A O 1
ATOM 527 N N . LEU A 1 70 ? 2.469 -7.934 1.978 1.00 92.25 70 LEU A N 1
ATOM 528 C CA . LEU A 1 70 ? 3.298 -7.227 1.003 1.00 92.25 70 LEU A CA 1
ATOM 529 C C . LEU A 1 70 ? 3.824 -8.145 -0.112 1.00 92.25 70 LEU A C 1
ATOM 531 O O . LEU A 1 70 ? 3.839 -7.751 -1.277 1.00 92.25 70 LEU A O 1
ATOM 535 N N . GLU A 1 71 ? 4.237 -9.368 0.222 1.00 93.25 71 GLU A N 1
ATOM 536 C CA . GLU A 1 71 ? 4.717 -10.325 -0.782 1.00 93.25 71 GLU A CA 1
ATOM 537 C C . GLU A 1 71 ? 3.597 -10.782 -1.723 1.00 93.25 71 GLU A C 1
ATOM 539 O O . GLU A 1 71 ? 3.817 -10.879 -2.929 1.00 93.25 71 GLU A O 1
ATOM 544 N N . ALA A 1 72 ? 2.381 -10.978 -1.205 1.00 95.06 72 ALA A N 1
ATOM 545 C CA . ALA A 1 72 ? 1.218 -11.287 -2.034 1.00 95.06 72 ALA A CA 1
ATOM 546 C C . ALA A 1 72 ? 0.890 -10.112 -2.968 1.00 95.06 72 ALA A C 1
ATOM 548 O O . ALA A 1 72 ? 0.722 -10.294 -4.168 1.00 95.06 72 ALA A O 1
ATOM 549 N N . MET A 1 73 ? 0.923 -8.881 -2.452 1.00 93.38 73 MET A N 1
ATOM 550 C CA . MET A 1 73 ? 0.708 -7.672 -3.252 1.00 93.38 73 MET A CA 1
ATOM 551 C C . MET A 1 73 ? 1.750 -7.507 -4.368 1.00 93.38 73 MET A C 1
ATOM 553 O O . MET A 1 73 ? 1.418 -7.021 -5.449 1.00 93.38 73 MET A O 1
ATOM 557 N N . ARG A 1 74 ? 3.008 -7.901 -4.129 1.00 92.62 74 ARG A N 1
ATOM 558 C CA . ARG A 1 74 ? 4.060 -7.924 -5.159 1.00 92.62 74 ARG A CA 1
ATOM 559 C C . ARG A 1 74 ? 3.793 -9.000 -6.207 1.00 92.62 74 ARG A C 1
ATOM 561 O O . ARG A 1 74 ? 3.869 -8.702 -7.396 1.00 92.62 74 ARG A O 1
ATOM 568 N N . ALA A 1 75 ? 3.465 -10.217 -5.774 1.00 93.25 75 ALA A N 1
ATOM 569 C CA . ALA A 1 75 ? 3.159 -11.337 -6.663 1.00 93.25 75 ALA A CA 1
ATOM 570 C C . ALA A 1 75 ? 1.955 -11.041 -7.573 1.00 93.25 75 ALA A C 1
ATOM 572 O O . ALA A 1 75 ? 1.989 -11.351 -8.762 1.00 93.25 75 ALA A O 1
ATOM 573 N N . ASP A 1 76 ? 0.951 -10.351 -7.035 1.00 92.44 76 ASP A N 1
ATOM 574 C CA . ASP A 1 76 ? -0.269 -9.966 -7.748 1.00 92.44 76 ASP A CA 1
ATOM 575 C C . ASP A 1 76 ? -0.110 -8.673 -8.572 1.00 92.44 76 ASP A C 1
ATOM 577 O O . ASP A 1 76 ? -1.082 -8.159 -9.127 1.00 92.44 76 ASP A O 1
ATOM 581 N N . GLY A 1 77 ? 1.100 -8.105 -8.639 1.00 90.69 77 GLY A N 1
ATOM 582 C CA . GLY A 1 77 ? 1.395 -6.913 -9.440 1.00 90.69 77 GLY A CA 1
ATOM 583 C C . GLY A 1 77 ? 0.753 -5.620 -8.926 1.00 90.69 77 GLY A C 1
ATOM 584 O O . GLY A 1 77 ? 0.631 -4.654 -9.676 1.00 90.69 77 GLY A O 1
ATOM 585 N N . ARG A 1 78 ? 0.343 -5.573 -7.652 1.00 92.75 78 ARG A N 1
ATOM 586 C CA . ARG A 1 78 ? -0.249 -4.381 -7.012 1.00 92.75 78 ARG A CA 1
ATOM 587 C C . ARG A 1 78 ? 0.795 -3.329 -6.648 1.00 92.75 78 ARG A C 1
ATOM 589 O O . ARG A 1 78 ? 0.481 -2.149 -6.517 1.00 92.75 78 ARG A O 1
ATOM 596 N N . VAL A 1 79 ? 2.043 -3.758 -6.479 1.00 92.25 79 VAL A N 1
ATOM 597 C CA . VAL A 1 79 ? 3.192 -2.876 -6.265 1.00 92.25 79 VAL A CA 1
ATOM 598 C C . VAL A 1 79 ? 3.871 -2.626 -7.607 1.00 92.25 79 VAL A C 1
ATOM 600 O O . VAL A 1 79 ? 4.455 -3.534 -8.193 1.00 92.25 79 VAL A O 1
ATOM 603 N N . MET A 1 80 ? 3.818 -1.386 -8.083 1.00 89.75 80 MET A N 1
ATOM 604 C CA . MET A 1 80 ? 4.458 -0.980 -9.329 1.00 89.75 80 MET A CA 1
ATOM 605 C C . MET A 1 80 ? 5.920 -0.619 -9.098 1.00 89.75 80 MET A C 1
ATOM 607 O O . MET A 1 80 ? 6.253 0.092 -8.152 1.00 89.75 80 MET A O 1
ATOM 611 N N . THR A 1 81 ? 6.793 -1.059 -9.998 1.00 90.25 81 THR A N 1
ATOM 612 C CA . THR A 1 81 ? 8.201 -0.658 -10.012 1.00 90.25 81 THR A CA 1
ATOM 613 C C . THR A 1 81 ? 8.390 0.431 -11.059 1.00 90.25 81 THR A C 1
ATOM 615 O O . THR A 1 81 ? 8.149 0.209 -12.243 1.00 90.25 81 THR A O 1
ATOM 618 N N . LEU A 1 82 ? 8.805 1.615 -10.620 1.00 87.12 82 LEU A N 1
ATOM 619 C CA . LEU A 1 82 ? 9.074 2.766 -11.472 1.00 87.12 82 LEU A CA 1
ATOM 620 C C . LEU A 1 82 ? 10.577 3.056 -11.485 1.00 87.12 82 LEU A C 1
ATOM 622 O O . LEU A 1 82 ? 11.201 3.010 -10.423 1.00 87.12 82 LEU A O 1
ATOM 626 N N . PRO A 1 83 ? 11.162 3.431 -12.632 1.00 85.00 83 PRO A N 1
ATOM 627 C CA . PRO A 1 83 ? 12.542 3.889 -12.664 1.00 85.00 83 PRO A CA 1
ATOM 628 C C . PRO A 1 83 ? 12.669 5.168 -11.828 1.00 85.00 83 PRO A C 1
ATOM 630 O O . PRO A 1 83 ? 11.990 6.169 -12.077 1.00 85.00 83 PRO A O 1
ATOM 633 N N . GLY A 1 84 ? 13.514 5.144 -10.799 1.00 80.94 84 GLY A N 1
ATOM 634 C CA . GLY A 1 84 ? 13.788 6.328 -9.992 1.00 80.94 84 GLY A CA 1
ATOM 635 C C . GLY A 1 84 ? 14.773 7.268 -10.679 1.00 80.94 84 GLY A C 1
ATOM 636 O O . GLY A 1 84 ? 15.588 6.870 -11.510 1.00 80.94 84 GLY A O 1
ATOM 637 N N . LYS A 1 85 ? 14.721 8.544 -10.288 1.00 78.81 85 LYS A N 1
ATOM 638 C CA . LYS A 1 85 ? 15.578 9.603 -10.849 1.00 78.81 85 LYS A CA 1
ATOM 639 C C . LYS A 1 85 ? 17.073 9.367 -10.604 1.00 78.81 85 LYS A C 1
ATOM 641 O O . LYS A 1 85 ? 17.891 9.829 -11.390 1.00 78.81 85 LYS A O 1
ATOM 646 N N . ASP A 1 86 ? 17.406 8.594 -9.572 1.00 81.50 86 ASP A N 1
ATOM 647 C CA . ASP A 1 86 ? 18.784 8.295 -9.167 1.00 81.50 86 ASP A CA 1
ATOM 648 C C . ASP A 1 86 ? 19.308 6.976 -9.767 1.00 81.50 86 ASP A C 1
ATOM 650 O O . ASP A 1 86 ? 20.304 6.425 -9.300 1.00 81.50 86 ASP A O 1
ATOM 654 N N . GLY A 1 87 ? 18.600 6.408 -10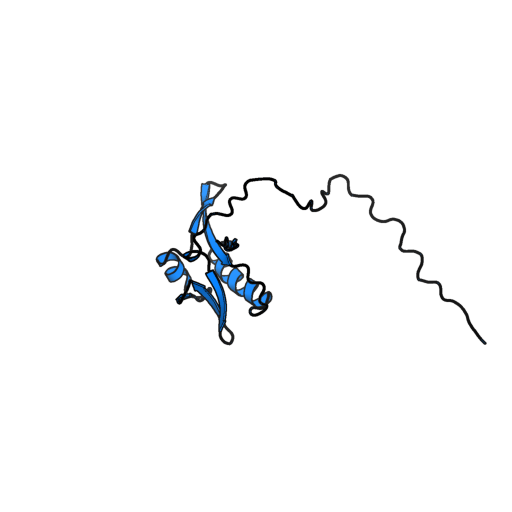.753 1.00 80.19 87 GLY A N 1
ATOM 655 C CA . GLY A 1 87 ? 18.923 5.104 -11.344 1.00 80.19 87 GLY A CA 1
ATOM 656 C C . GLY A 1 87 ? 18.575 3.905 -10.455 1.00 80.19 87 GLY A C 1
ATOM 657 O O . GLY A 1 87 ? 18.906 2.774 -10.797 1.00 80.19 87 GLY A O 1
ATOM 658 N N . LYS A 1 88 ? 17.909 4.138 -9.317 1.00 85.69 88 LYS A N 1
ATOM 659 C CA . LYS A 1 88 ? 17.352 3.091 -8.456 1.00 85.69 88 LYS A CA 1
ATOM 660 C C . LYS A 1 88 ? 15.862 2.966 -8.692 1.00 85.69 88 LYS A C 1
ATOM 662 O O . LYS A 1 88 ? 15.156 3.970 -8.662 1.00 85.69 88 LYS A O 1
ATOM 667 N N . ASP A 1 89 ? 15.388 1.744 -8.851 1.00 88.94 89 ASP A N 1
ATOM 668 C CA . ASP A 1 89 ? 13.962 1.476 -8.948 1.00 88.94 89 ASP A CA 1
ATOM 669 C C . ASP A 1 89 ? 13.233 1.873 -7.660 1.00 88.94 89 ASP A C 1
ATOM 671 O O . ASP A 1 89 ? 13.702 1.634 -6.543 1.00 88.94 89 ASP A O 1
ATOM 675 N N . LYS A 1 90 ? 12.066 2.490 -7.827 1.00 89.69 90 LYS A N 1
ATOM 676 C CA . LYS A 1 90 ? 11.154 2.857 -6.750 1.00 89.69 90 LYS A CA 1
ATOM 677 C C . LYS A 1 90 ? 9.922 1.974 -6.829 1.00 89.69 90 LYS A C 1
ATOM 679 O O . LYS A 1 90 ? 9.273 1.905 -7.868 1.00 89.69 90 LYS A O 1
ATOM 684 N N . GLN A 1 91 ? 9.558 1.368 -5.709 1.00 92.06 91 GLN A N 1
ATOM 685 C CA . GLN A 1 91 ? 8.289 0.666 -5.586 1.00 92.06 91 GLN A CA 1
ATOM 686 C C . GLN A 1 91 ? 7.199 1.637 -5.134 1.00 92.06 91 GLN A C 1
ATOM 688 O O . GLN A 1 91 ? 7.393 2.405 -4.187 1.00 92.06 91 GLN A O 1
ATOM 693 N N . VAL A 1 92 ? 6.072 1.635 -5.837 1.00 91.50 92 VAL A N 1
ATOM 694 C CA . VAL A 1 92 ? 4.941 2.526 -5.592 1.00 91.50 92 VAL A CA 1
ATOM 695 C C . VAL A 1 92 ? 3.648 1.732 -5.593 1.00 91.50 92 VAL A C 1
ATOM 697 O O . VAL A 1 92 ? 3.435 0.860 -6.431 1.00 91.50 92 VAL A O 1
ATOM 700 N N . LEU A 1 93 ? 2.778 2.069 -4.655 1.00 92.12 93 LEU A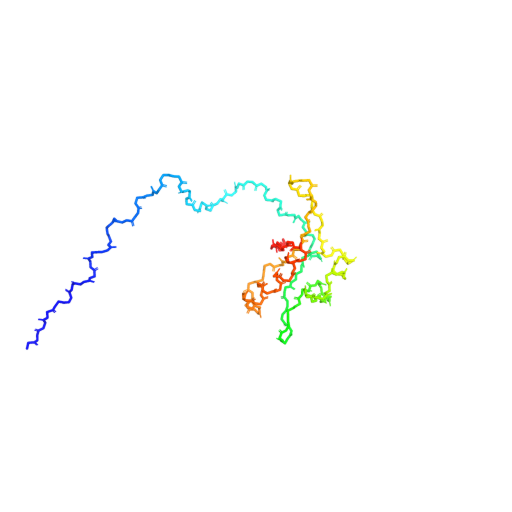 N 1
ATOM 701 C CA . LEU A 1 93 ? 1.408 1.610 -4.607 1.00 92.12 93 LEU A CA 1
ATOM 702 C C . LEU A 1 93 ? 0.474 2.797 -4.838 1.00 92.12 93 LEU A C 1
ATOM 704 O O . LEU A 1 93 ? 0.655 3.852 -4.226 1.00 92.12 93 LEU A O 1
ATOM 708 N N . TYR A 1 94 ? -0.512 2.617 -5.713 1.00 90.69 94 TYR A N 1
ATOM 709 C CA . TYR A 1 94 ? -1.509 3.639 -6.008 1.00 90.69 94 TYR A CA 1
ATOM 710 C C . TYR A 1 94 ? -2.779 3.399 -5.200 1.00 90.69 94 TYR A C 1
ATOM 712 O O . TYR A 1 94 ? -3.355 2.314 -5.258 1.00 90.69 94 TYR A O 1
ATOM 720 N N . ILE A 1 95 ? -3.199 4.407 -4.442 1.00 88.75 95 ILE A N 1
ATOM 721 C CA . ILE A 1 95 ? -4.428 4.385 -3.647 1.00 88.75 95 ILE A CA 1
ATOM 722 C C . ILE A 1 95 ? -5.407 5.416 -4.201 1.00 88.75 95 ILE A C 1
ATOM 724 O O . ILE A 1 95 ? -5.022 6.531 -4.543 1.00 88.75 95 ILE A O 1
ATOM 728 N N . GLU A 1 96 ? -6.675 5.044 -4.278 1.00 86.00 96 GLU A N 1
ATOM 729 C CA . GLU A 1 96 ? -7.777 5.938 -4.604 1.00 86.00 96 GLU A CA 1
ATOM 730 C C . GLU A 1 96 ? -7.930 6.996 -3.513 1.00 86.00 96 GLU A C 1
ATOM 732 O O . GLU A 1 96 ? -8.035 6.673 -2.325 1.00 86.00 96 GLU A O 1
ATOM 737 N N . GLU A 1 97 ? -7.988 8.264 -3.912 1.00 77.06 97 GLU A N 1
ATOM 738 C CA . GLU A 1 97 ? -8.402 9.320 -2.998 1.00 77.06 97 GLU A CA 1
ATOM 739 C C . GLU A 1 97 ? -9.892 9.150 -2.696 1.00 77.06 97 GLU A C 1
ATOM 741 O O . GLU A 1 97 ? -10.755 9.351 -3.548 1.00 77.06 97 GLU A O 1
ATOM 746 N N . THR A 1 98 ? -10.198 8.716 -1.478 1.00 70.88 98 THR A N 1
ATOM 747 C CA . THR A 1 98 ? -11.576 8.562 -1.022 1.00 70.88 98 THR A CA 1
ATOM 748 C C . THR A 1 98 ? -11.923 9.717 -0.094 1.00 70.88 98 THR A C 1
ATOM 750 O O . THR A 1 98 ? -11.239 9.959 0.898 1.00 70.88 98 THR A O 1
ATOM 753 N N . SER A 1 99 ? -12.997 10.434 -0.424 1.00 67.12 99 SER A N 1
ATOM 754 C CA . SER A 1 99 ? -13.531 11.537 0.383 1.00 67.12 99 SER A CA 1
ATOM 755 C C . SER A 1 99 ? -14.466 11.067 1.499 1.00 67.12 99 SER A C 1
ATOM 757 O O . SER A 1 99 ? -14.843 11.862 2.365 1.00 67.12 99 SER A O 1
ATOM 759 N N . ASP A 1 100 ? -14.834 9.782 1.506 1.00 67.56 100 ASP A N 1
ATOM 760 C CA . ASP A 1 100 ? -15.553 9.198 2.625 1.00 67.56 100 ASP A CA 1
ATOM 761 C C . ASP A 1 100 ? -14.625 9.074 3.848 1.00 67.56 100 ASP A C 1
ATOM 763 O O . ASP A 1 100 ? -13.483 8.627 3.791 1.00 67.56 100 ASP A O 1
ATOM 767 N N . GLN A 1 101 ? -15.089 9.574 4.991 1.00 62.72 101 GLN A N 1
ATOM 768 C CA . GLN A 1 101 ? -14.301 9.633 6.228 1.00 62.72 101 GLN A CA 1
ATOM 769 C C . GLN A 1 101 ? -14.293 8.278 6.960 1.00 62.72 101 GLN A C 1
ATOM 771 O O . GLN A 1 101 ? -14.274 8.237 8.189 1.00 62.72 101 GLN A O 1
ATOM 776 N N . GLN A 1 102 ? -14.375 7.159 6.231 1.00 75.75 102 GLN A N 1
ATOM 777 C CA . GLN A 1 102 ? -14.493 5.826 6.835 1.00 75.75 102 GLN A CA 1
ATOM 778 C C . GLN A 1 102 ? -13.191 5.364 7.502 1.00 75.75 102 GLN A C 1
ATOM 780 O O . GLN A 1 102 ? -13.225 4.578 8.451 1.00 75.75 102 GLN A O 1
ATOM 785 N N . VAL A 1 103 ? -12.053 5.874 7.029 1.00 81.62 103 VAL A N 1
ATOM 786 C CA . VAL A 1 103 ? -10.721 5.612 7.582 1.00 81.62 103 VAL A CA 1
ATOM 787 C C . VAL A 1 103 ? -10.164 6.915 8.141 1.00 81.62 103 VAL A C 1
ATOM 789 O O . VAL A 1 103 ? -10.074 7.922 7.436 1.00 81.62 103 VAL A O 1
ATOM 792 N N . LEU A 1 104 ? -9.780 6.912 9.416 1.00 84.12 104 LEU A N 1
ATOM 793 C CA . LEU A 1 104 ? -9.213 8.091 10.063 1.00 84.12 104 LEU A CA 1
ATOM 794 C C . LEU A 1 104 ? -7.815 8.384 9.511 1.00 84.12 104 LEU A C 1
ATOM 796 O O . LEU A 1 104 ? -7.057 7.477 9.168 1.00 84.12 104 LEU A O 1
ATOM 800 N N . LEU A 1 105 ? -7.414 9.658 9.515 1.00 81.00 105 LEU A N 1
ATOM 801 C CA . LEU A 1 105 ? -6.074 10.068 9.078 1.00 81.00 105 LEU A CA 1
ATOM 802 C C . LEU A 1 105 ? -4.958 9.311 9.817 1.00 81.00 105 LEU A C 1
ATOM 804 O O . LEU A 1 105 ? -3.953 8.937 9.222 1.00 81.00 105 LEU A O 1
ATOM 808 N N . THR A 1 106 ? -5.125 9.061 11.115 1.00 85.25 106 THR A N 1
ATOM 809 C CA . THR A 1 106 ? -4.144 8.311 11.910 1.00 85.25 106 THR A CA 1
ATOM 810 C C . THR A 1 106 ? -3.988 6.873 11.425 1.00 85.25 106 THR A C 1
ATOM 812 O O . THR A 1 106 ? -2.873 6.367 11.376 1.00 85.25 106 THR A O 1
ATOM 815 N N . GLU A 1 107 ? -5.085 6.238 11.018 1.00 86.00 107 GLU A N 1
ATOM 816 C CA . GLU A 1 107 ? -5.116 4.865 10.506 1.00 86.00 107 GLU A CA 1
ATOM 817 C C . GLU A 1 107 ? -4.493 4.794 9.102 1.00 86.00 107 GLU A C 1
ATOM 819 O O . GLU A 1 107 ? -3.698 3.898 8.816 1.00 86.00 107 GLU A O 1
ATOM 824 N N . TYR A 1 108 ? -4.763 5.805 8.266 1.00 86.25 108 TYR A N 1
ATOM 825 C CA . TYR A 1 108 ? -4.079 6.041 6.988 1.00 86.25 108 TYR A CA 1
ATOM 826 C C . TYR A 1 108 ? -2.557 6.096 7.164 1.00 86.25 108 TYR A C 1
ATOM 828 O O . TYR A 1 108 ? -1.806 5.366 6.513 1.00 86.25 108 TYR A O 1
ATOM 836 N N . LEU A 1 109 ? -2.094 6.961 8.069 1.00 86.88 109 LEU A N 1
ATOM 837 C CA . LEU A 1 109 ? -0.670 7.158 8.328 1.00 86.88 109 LEU A CA 1
ATOM 838 C C . LEU A 1 109 ? -0.019 5.908 8.920 1.00 86.88 109 LEU A C 1
ATOM 840 O O . LEU A 1 109 ? 1.134 5.615 8.605 1.00 86.88 109 LEU A O 1
ATOM 844 N N . GLU A 1 110 ? -0.742 5.151 9.745 1.00 88.94 110 GLU A N 1
ATOM 845 C CA . GLU A 1 110 ? -0.244 3.894 10.292 1.00 88.94 110 GLU A CA 1
ATOM 846 C C . GLU A 1 110 ? -0.022 2.861 9.179 1.00 88.94 110 GLU A C 1
ATOM 848 O O . GLU A 1 110 ? 1.087 2.332 9.047 1.00 88.94 110 GLU A O 1
ATOM 853 N N . ALA A 1 111 ? -1.037 2.629 8.336 1.00 88.06 111 ALA A N 1
ATOM 854 C CA . ALA A 1 111 ? -0.970 1.716 7.196 1.00 88.06 111 ALA A CA 1
ATOM 855 C C . ALA A 1 111 ? 0.187 2.074 6.251 1.00 88.06 111 ALA A C 1
ATOM 857 O O . ALA A 1 111 ? 1.008 1.222 5.900 1.00 88.06 111 ALA A O 1
ATOM 858 N N . PHE A 1 112 ? 0.313 3.353 5.897 1.00 90.25 112 PHE A N 1
ATOM 859 C CA . PHE A 1 112 ? 1.389 3.829 5.026 1.00 90.25 112 PHE A CA 1
ATOM 860 C C . PHE A 1 112 ? 2.754 3.783 5.710 1.00 90.25 112 PHE A C 1
ATOM 862 O O . PHE A 1 112 ? 3.763 3.525 5.056 1.00 90.25 112 PHE A O 1
ATOM 869 N N . GLY A 1 113 ? 2.798 3.953 7.031 1.00 90.44 113 GLY A N 1
ATOM 870 C CA . GLY A 1 113 ? 4.005 3.776 7.825 1.00 90.44 113 GLY A CA 1
ATOM 871 C C . GLY A 1 113 ? 4.563 2.355 7.727 1.00 90.44 113 GLY A C 1
ATOM 872 O O . GLY A 1 113 ? 5.780 2.187 7.645 1.00 90.44 113 GLY A O 1
ATOM 873 N N . TYR A 1 114 ? 3.707 1.327 7.690 1.00 91.94 114 TYR A N 1
ATOM 874 C CA . TYR A 1 114 ? 4.160 -0.050 7.453 1.00 91.94 114 TYR A CA 1
ATOM 875 C C . TYR A 1 114 ? 4.762 -0.220 6.060 1.00 91.94 114 TYR A C 1
ATOM 877 O O . TYR A 1 114 ? 5.882 -0.714 5.950 1.00 91.94 114 TYR A O 1
ATOM 885 N N . LEU A 1 115 ? 4.071 0.256 5.024 1.00 91.94 115 LEU A N 1
ATOM 886 C CA . LEU A 1 115 ? 4.532 0.173 3.635 1.00 91.94 115 LEU A CA 1
ATOM 887 C C . LEU A 1 115 ? 5.853 0.924 3.414 1.00 91.94 115 LEU A C 1
ATOM 889 O O . LEU A 1 115 ? 6.799 0.378 2.845 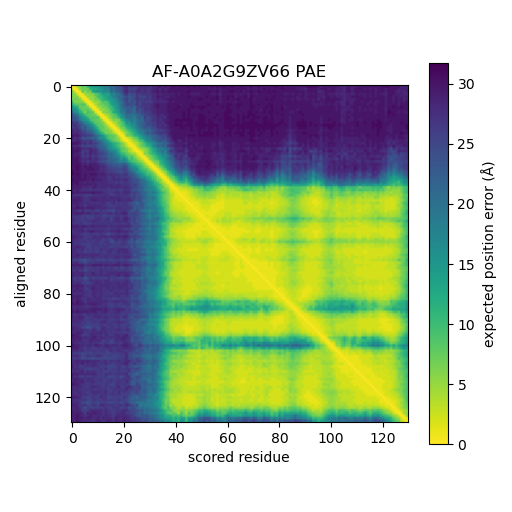1.00 91.94 115 LEU A O 1
ATOM 893 N N . SER A 1 116 ? 5.961 2.146 3.937 1.00 91.25 116 SER A N 1
ATOM 894 C CA . SER A 1 116 ? 7.156 2.977 3.789 1.00 91.25 116 SER A CA 1
ATOM 895 C C . SER A 1 116 ? 8.380 2.359 4.459 1.00 91.25 116 SER A C 1
ATOM 897 O O . SER A 1 116 ? 9.477 2.465 3.911 1.00 91.25 116 SER A O 1
ATOM 899 N N . ARG A 1 117 ? 8.220 1.679 5.605 1.00 92.50 117 ARG A N 1
ATOM 900 C CA . ARG A 1 117 ? 9.320 0.939 6.254 1.00 92.50 117 ARG A CA 1
ATOM 901 C C . ARG A 1 117 ? 9.837 -0.221 5.403 1.00 92.50 117 ARG A C 1
ATOM 903 O O . ARG A 1 117 ? 10.987 -0.611 5.564 1.00 92.50 117 ARG A O 1
ATOM 910 N N . GLN A 1 118 ? 9.013 -0.734 4.494 1.00 90.88 118 GLN A N 1
ATOM 911 C CA . GLN A 1 118 ? 9.373 -1.783 3.538 1.00 90.88 118 GLN A CA 1
ATOM 912 C C . GLN A 1 118 ? 9.855 -1.223 2.187 1.00 90.88 118 GLN A C 1
ATOM 914 O O . GLN A 1 118 ? 10.019 -1.975 1.228 1.00 90.88 118 GLN A O 1
ATOM 919 N N . GLY A 1 119 ? 10.074 0.094 2.092 1.00 90.06 119 GLY A N 1
ATOM 920 C CA . GLY A 1 119 ? 10.540 0.756 0.871 1.00 90.06 119 GLY A CA 1
ATOM 921 C C . GLY A 1 119 ? 9.452 1.005 -0.176 1.00 90.06 119 GLY A C 1
ATOM 922 O O . GLY A 1 119 ? 9.775 1.369 -1.305 1.00 90.06 119 GLY A O 1
ATOM 923 N N . ILE A 1 120 ? 8.175 0.835 0.179 1.00 91.69 120 ILE A N 1
ATOM 924 C CA . ILE A 1 120 ? 7.045 1.092 -0.717 1.00 91.69 120 ILE A CA 1
ATOM 925 C C . ILE A 1 120 ? 6.562 2.528 -0.536 1.00 91.69 120 ILE A C 1
ATOM 927 O O . ILE A 1 120 ? 6.108 2.918 0.540 1.00 91.69 120 ILE A O 1
ATOM 931 N N . GLY A 1 121 ? 6.639 3.322 -1.601 1.00 90.38 121 GLY A N 1
ATOM 932 C CA . GLY A 1 121 ? 5.979 4.621 -1.654 1.00 90.38 121 GLY A CA 1
ATOM 933 C C . GLY A 1 121 ? 4.481 4.462 -1.894 1.00 90.38 121 GLY A C 1
ATOM 934 O O . GLY A 1 121 ? 4.062 3.572 -2.626 1.00 90.38 121 GLY A O 1
ATOM 935 N N . VAL A 1 122 ? 3.675 5.354 -1.331 1.00 89.69 122 VAL A N 1
ATOM 936 C CA . VAL A 1 122 ? 2.245 5.438 -1.644 1.00 89.69 122 VAL A CA 1
ATOM 937 C C . VAL A 1 122 ? 1.997 6.708 -2.447 1.00 89.69 122 VAL A C 1
ATOM 939 O O . VAL A 1 122 ? 2.554 7.760 -2.128 1.00 89.69 122 VAL A O 1
ATOM 942 N N . ALA A 1 123 ? 1.202 6.601 -3.505 1.00 88.25 123 ALA A N 1
ATOM 943 C CA . ALA A 1 123 ? 0.757 7.722 -4.318 1.00 88.25 123 ALA A CA 1
ATOM 944 C C . ALA A 1 123 ? -0.766 7.688 -4.444 1.00 88.25 123 ALA A C 1
ATOM 946 O O . ALA A 1 123 ? -1.350 6.620 -4.613 1.00 88.25 123 ALA A O 1
ATOM 947 N N . PHE A 1 124 ? -1.402 8.853 -4.379 1.00 85.81 124 PHE A N 1
ATOM 948 C CA . PHE A 1 124 ? -2.829 8.958 -4.651 1.00 85.81 124 PHE A CA 1
ATOM 949 C C . PHE A 1 124 ? -3.073 9.020 -6.157 1.00 85.81 124 PHE A C 1
ATOM 951 O O . PHE A 1 124 ? -2.303 9.646 -6.890 1.00 85.81 124 PHE A O 1
ATOM 958 N N . ALA A 1 125 ? -4.119 8.339 -6.611 1.00 81.88 125 ALA A N 1
ATOM 959 C CA . ALA A 1 125 ? -4.573 8.363 -7.991 1.00 81.88 125 ALA A CA 1
ATOM 960 C C . ALA A 1 125 ? -6.075 8.645 -8.034 1.00 81.88 125 ALA A C 1
ATOM 962 O O . ALA A 1 125 ? -6.855 8.051 -7.287 1.00 81.88 125 ALA A O 1
ATOM 963 N N . GLU A 1 126 ? -6.472 9.531 -8.940 1.00 70.25 126 GLU A N 1
ATOM 964 C CA . GLU A 1 126 ? -7.873 9.754 -9.273 1.00 70.25 126 GLU A CA 1
ATOM 965 C C . GLU A 1 126 ? -8.311 8.736 -10.328 1.00 70.25 126 GLU A C 1
ATOM 967 O O . GLU A 1 126 ? -7.586 8.446 -11.287 1.00 70.25 126 GLU A O 1
ATOM 972 N N . ARG A 1 127 ? -9.519 8.192 -10.170 1.00 65.25 127 ARG A N 1
ATOM 973 C CA . ARG A 1 127 ? -10.157 7.430 -11.242 1.00 65.25 127 ARG A CA 1
ATOM 974 C C . ARG A 1 127 ? -10.564 8.421 -12.327 1.00 65.25 127 ARG A C 1
ATOM 976 O O . ARG A 1 127 ? -11.385 9.295 -12.076 1.00 65.25 127 ARG A O 1
ATOM 983 N N . ALA A 1 128 ? -10.029 8.268 -13.534 1.00 57.94 128 ALA A N 1
ATOM 984 C CA . ALA A 1 128 ? -10.585 8.959 -14.689 1.00 57.94 128 ALA A CA 1
ATOM 985 C C . ALA A 1 128 ? -11.989 8.386 -14.948 1.00 57.94 128 ALA A C 1
ATOM 987 O O . ALA A 1 128 ? -12.124 7.254 -15.422 1.00 57.94 128 ALA A O 1
ATOM 988 N N . GLU A 1 129 ? -13.030 9.126 -14.563 1.00 51.50 129 GLU A N 1
ATOM 989 C CA . GLU A 1 129 ? -14.406 8.803 -14.937 1.00 51.50 129 GLU A CA 1
ATOM 990 C C . GLU A 1 129 ? -14.513 8.801 -16.474 1.00 51.50 129 GLU A C 1
ATOM 992 O O . GLU A 1 129 ? -13.944 9.665 -17.146 1.00 51.50 129 GLU A O 1
ATOM 997 N N . LYS A 1 130 ? -15.170 7.777 -17.032 1.00 44.28 130 LYS A N 1
ATOM 998 C CA . LYS A 1 130 ? -15.464 7.678 -18.470 1.00 44.28 130 LYS A CA 1
ATOM 999 C C . LYS A 1 130 ? -16.692 8.495 -18.833 1.00 44.28 130 LYS A C 1
ATOM 1001 O O . LYS A 1 130 ? -17.676 8.414 -18.066 1.00 44.28 130 LYS A O 1
#

Secondary structure (DSSP, 8-state):
--------SSSSSS------TT-------SS-S--------GGGEEEEEEETTEEEEEETTEEE-TTT-HHHHHHTT-SEEEE-TTSSEEEEEEEE---STTS-HHHHHHHHHHHHHTTEEEEEE-----

Sequence (130 aa):
MIMIFCFMLMMATHEIVQGVKGQDSPVKQEAAAGSSLAHVNVEGIGRLLKQGNDIFIAYGDHHYSPKTDLEAMRADGRVMTLPGKDGKDKQVLYIEETSDQQVLLTEYLEAFGYLSRQGIGVAFAERAEK

Foldseek 3Di:
DDDDDDDPPPDPPDDPDDDDVPDDDPPPPPDDDDPCLPPQPLLLAWEWDDDPPAIWTDRPPDTHGLQPCVVVCVVVVSWDWDQDPVRDIATEHEYEDDPPCRAPPVNVCVSQVSCVVVRYHYDYHYPPDD